Protein AF-A0A8C5NYU4-F1 (afdb_monomer_lite)

Secondary structure (DSSP, 8-state):
--------------------------SS----HHHHHHHHHHHHHHHHHHHT----S-HHHHHHHHHHHHHHHHHHHHHHHHHHHHHHHHHHHHHHHHHHHHHHHHHHHHHHHHHHHHHHHHHHHHHHHHHH---

Foldseek 3Di:
DDDDDDDDDDDDDPDDPPPPDPPDDDDDDPQDPVNVVVVVVVVVVVVCVVVVDDPPPDVVVNVCVVCVVVVVVVVVVVVVVVVVVVVVVVVVVVVVVVVVVVVVVVVVVVVVVVVVVVVVVVVVVVVVVVVPDDD

Structure (mmCIF, N/CA/C/O backbone):
data_AF-A0A8C5NYU4-F1
#
_entry.id   AF-A0A8C5NYU4-F1
#
loop_
_atom_site.group_PDB
_atom_site.id
_atom_site.type_symbol
_atom_site.label_atom_id
_atom_site.label_alt_id
_atom_site.label_comp_id
_atom_site.label_asym_id
_atom_site.label_entity_id
_atom_site.label_seq_id
_atom_site.pdbx_PDB_ins_code
_atom_site.Cartn_x
_atom_site.Cartn_y
_atom_site.Cartn_z
_atom_site.occupancy
_atom_site.B_iso_or_equiv
_atom_site.auth_seq_id
_atom_site.auth_comp_id
_atom_site.auth_asym_id
_atom_site.auth_atom_id
_atom_site.pdbx_PDB_model_num
ATOM 1 N N . MET A 1 1 ? -20.205 57.556 -33.666 1.00 36.75 1 MET A N 1
ATOM 2 C CA . MET A 1 1 ? -19.129 58.563 -33.813 1.00 36.75 1 MET A CA 1
ATOM 3 C C . MET A 1 1 ? -17.845 57.764 -33.979 1.00 36.75 1 MET A C 1
ATOM 5 O O . MET A 1 1 ? -17.567 56.994 -33.076 1.00 36.75 1 MET A O 1
ATOM 9 N N . ALA A 1 2 ? -17.226 57.606 -35.152 1.00 41.53 2 ALA A N 1
ATOM 10 C CA . ALA A 1 2 ? -16.770 58.556 -36.182 1.00 41.53 2 ALA A CA 1
ATOM 11 C C . ALA A 1 2 ? -15.579 59.432 -35.736 1.00 41.53 2 ALA A C 1
ATOM 13 O O . ALA A 1 2 ? -15.644 59.990 -34.645 1.00 41.53 2 ALA A O 1
ATOM 14 N N . ALA A 1 3 ? -14.605 59.556 -36.659 1.00 37.91 3 ALA A N 1
ATOM 15 C CA . ALA A 1 3 ? -13.257 60.171 -36.635 1.00 37.91 3 ALA A CA 1
ATOM 16 C C . ALA A 1 3 ? -12.141 59.199 -36.180 1.00 37.91 3 ALA A C 1
ATOM 18 O O . ALA A 1 3 ? -12.182 58.735 -35.048 1.00 37.91 3 ALA A O 1
ATOM 19 N N . ALA A 1 4 ? -11.219 58.679 -37.009 1.00 44.38 4 ALA A N 1
ATOM 20 C CA . ALA A 1 4 ? -10.437 59.188 -38.158 1.00 44.38 4 ALA A CA 1
ATOM 21 C C . ALA A 1 4 ? -9.364 60.234 -37.789 1.00 44.38 4 ALA A C 1
ATOM 23 O O . ALA A 1 4 ? -9.637 61.084 -36.954 1.00 44.38 4 ALA A O 1
ATOM 24 N N . GLU A 1 5 ? -8.219 60.139 -38.493 1.00 35.69 5 GLU A N 1
ATOM 25 C CA . GLU A 1 5 ? -6.959 60.935 -38.462 1.00 35.69 5 GLU A CA 1
ATOM 26 C C . GLU A 1 5 ? -5.843 60.295 -37.607 1.00 35.69 5 GLU A C 1
ATOM 28 O O . GLU A 1 5 ? -5.960 60.185 -36.393 1.00 35.69 5 GLU A O 1
ATOM 33 N N . SER A 1 6 ? -4.858 59.589 -38.183 1.00 45.66 6 SER A N 1
ATOM 34 C CA . SER A 1 6 ? -3.774 59.983 -39.117 1.00 45.66 6 SER A CA 1
ATOM 35 C C . SER A 1 6 ? -2.738 60.897 -38.459 1.00 45.66 6 SER A C 1
ATOM 37 O O . SER A 1 6 ? -3.053 62.040 -38.158 1.00 45.66 6 SER A O 1
ATOM 39 N N . ASP A 1 7 ? -1.523 60.382 -38.212 1.00 36.00 7 ASP A N 1
ATOM 40 C CA . ASP A 1 7 ? -0.303 60.879 -38.873 1.00 36.00 7 ASP A CA 1
ATOM 41 C C . ASP A 1 7 ? 1.012 60.292 -38.331 1.00 36.00 7 ASP A C 1
ATOM 43 O O . ASP A 1 7 ? 1.150 59.917 -37.168 1.00 36.00 7 ASP A O 1
ATOM 47 N N . SER A 1 8 ? 1.995 60.341 -39.236 1.00 37.59 8 SER A N 1
ATOM 48 C CA . SER A 1 8 ? 3.446 60.343 -39.034 1.00 37.59 8 SER A CA 1
ATOM 49 C C . SER A 1 8 ? 4.188 59.010 -39.142 1.00 37.59 8 SER A C 1
ATOM 51 O O . SER A 1 8 ? 4.575 58.366 -38.171 1.00 37.59 8 SER A O 1
ATOM 53 N N . GLU A 1 9 ? 4.476 58.683 -40.401 1.00 43.03 9 GLU A N 1
ATOM 54 C CA . GLU A 1 9 ? 5.799 58.307 -40.910 1.00 43.03 9 GLU A CA 1
ATOM 55 C C . GLU A 1 9 ? 6.966 58.512 -39.919 1.00 43.03 9 GLU A C 1
ATOM 57 O O . GLU A 1 9 ? 7.283 59.630 -39.510 1.00 43.03 9 GLU A O 1
ATOM 62 N N . ALA A 1 10 ? 7.648 57.416 -39.592 1.00 37.06 10 ALA A N 1
ATOM 63 C CA . ALA A 1 10 ? 9.019 57.416 -39.103 1.00 37.06 10 ALA A CA 1
ATOM 64 C C . ALA A 1 10 ? 9.714 56.173 -39.668 1.00 37.06 10 ALA A C 1
ATOM 66 O O . ALA A 1 10 ? 9.567 55.058 -39.169 1.00 37.06 10 ALA A O 1
ATOM 67 N N . ALA A 1 11 ? 10.440 56.380 -40.763 1.00 47.78 11 ALA A N 1
ATOM 68 C CA . ALA A 1 11 ? 11.392 55.424 -41.292 1.00 47.78 11 ALA A CA 1
ATOM 69 C C . ALA A 1 11 ? 12.436 55.085 -40.214 1.00 47.78 11 ALA A C 1
ATOM 71 O O . ALA A 1 11 ? 13.173 55.959 -39.760 1.00 47.78 11 ALA A O 1
ATOM 72 N N . ALA A 1 12 ? 12.521 53.815 -39.825 1.00 41.19 12 ALA A N 1
ATOM 73 C CA . ALA A 1 12 ? 13.632 53.288 -39.047 1.00 41.19 12 ALA A CA 1
ATOM 74 C C . ALA A 1 12 ? 13.894 51.845 -39.489 1.00 41.19 12 ALA A C 1
ATOM 76 O O . ALA A 1 12 ? 13.006 51.000 -39.472 1.00 41.19 12 ALA A O 1
ATOM 77 N N . ALA A 1 13 ? 15.118 51.638 -39.964 1.00 45.25 13 ALA A N 1
ATOM 78 C CA . ALA A 1 13 ? 15.648 50.450 -40.610 1.00 45.25 13 ALA A CA 1
ATOM 79 C C . ALA A 1 13 ? 15.211 49.111 -39.984 1.00 45.25 13 ALA A C 1
ATOM 81 O O . ALA A 1 13 ? 15.365 48.895 -38.784 1.00 45.25 13 ALA A O 1
ATOM 82 N N . GLU A 1 14 ? 14.775 48.177 -40.837 1.00 38.16 14 GLU A N 1
ATOM 83 C CA . GLU A 1 14 ? 14.806 46.743 -40.542 1.00 38.16 14 GLU A CA 1
ATOM 84 C C . GLU A 1 14 ? 16.261 46.315 -40.293 1.00 38.16 14 GLU A C 1
ATOM 86 O O . GLU A 1 14 ? 17.007 45.990 -41.216 1.00 38.16 14 GLU A O 1
ATOM 91 N N . THR A 1 15 ? 16.684 46.286 -39.033 1.00 42.19 15 THR A N 1
ATOM 92 C CA . THR A 1 15 ? 17.820 45.469 -38.614 1.00 42.19 15 THR A CA 1
ATOM 93 C C . THR A 1 15 ? 17.282 44.145 -38.091 1.00 42.19 15 THR A C 1
ATOM 95 O O . THR A 1 15 ? 16.843 44.002 -36.952 1.00 42.19 15 THR A O 1
ATOM 98 N N . ARG A 1 16 ? 17.299 43.155 -38.987 1.00 37.12 16 ARG A N 1
ATOM 99 C CA . ARG A 1 16 ? 17.231 41.721 -38.691 1.00 37.12 16 ARG A CA 1
ATOM 100 C C . ARG A 1 16 ? 18.098 41.428 -37.454 1.00 37.12 16 ARG A C 1
ATOM 102 O O . ARG A 1 16 ? 19.306 41.650 -37.538 1.00 37.12 16 ARG A O 1
ATOM 109 N N . PRO A 1 17 ? 17.550 40.941 -36.325 1.00 42.31 17 PRO A N 1
ATOM 110 C CA . PRO A 1 17 ? 18.390 40.478 -35.238 1.00 42.31 17 PRO A CA 1
ATOM 111 C C . PRO A 1 17 ? 19.000 39.160 -35.707 1.00 42.31 17 PRO A C 1
ATOM 113 O O . PRO A 1 17 ? 18.368 38.105 -35.655 1.00 42.31 17 PRO A O 1
ATOM 116 N N . GLU A 1 18 ? 20.212 39.235 -36.255 1.00 38.00 18 GLU A N 1
ATOM 117 C CA . GLU A 1 18 ? 21.078 38.073 -36.335 1.00 38.00 18 GLU A CA 1
ATOM 118 C C . GLU A 1 18 ? 21.192 37.523 -34.917 1.00 38.00 18 GLU A C 1
ATOM 120 O O . GLU A 1 18 ? 21.708 38.168 -34.004 1.00 38.00 18 GLU A O 1
ATOM 125 N N . SER A 1 19 ? 20.606 36.346 -34.721 1.00 36.28 19 SER A N 1
ATOM 126 C CA . SER A 1 19 ? 20.790 35.533 -33.537 1.00 36.28 19 SER A CA 1
ATOM 127 C C . SER A 1 19 ? 22.272 35.187 -33.459 1.00 36.28 19 SER A C 1
ATOM 129 O O . SER A 1 19 ? 22.724 34.212 -34.060 1.00 36.28 19 SER A O 1
ATOM 131 N N . SER A 1 20 ? 23.028 36.036 -32.772 1.00 41.53 20 SER A N 1
ATOM 132 C CA . SER A 1 20 ? 24.405 35.762 -32.403 1.00 41.53 20 SER A CA 1
ATOM 133 C C . SER A 1 20 ? 24.378 34.579 -31.443 1.00 41.53 20 SER A C 1
ATOM 135 O O . SER A 1 20 ? 23.947 34.685 -30.292 1.00 41.53 20 SER A O 1
ATOM 137 N N . PHE A 1 21 ? 24.725 33.408 -31.971 1.00 41.22 21 PHE A N 1
ATOM 138 C CA . PHE A 1 21 ? 25.003 32.233 -31.164 1.00 41.22 21 PHE A CA 1
ATOM 139 C C . PHE A 1 21 ? 26.260 32.537 -30.343 1.00 41.22 21 PHE A C 1
ATOM 141 O O . PHE A 1 21 ? 27.218 33.062 -30.909 1.00 41.22 21 PHE A O 1
ATOM 148 N N . PRO A 1 22 ? 26.277 32.248 -29.030 1.00 42.28 22 PRO A N 1
ATOM 149 C CA . PRO A 1 22 ? 27.440 32.538 -28.213 1.00 42.28 22 PRO A CA 1
ATOM 150 C C . PRO A 1 22 ? 28.612 31.706 -28.730 1.00 42.28 22 PRO A C 1
ATOM 152 O O . PRO A 1 22 ? 28.586 30.474 -28.701 1.00 42.28 22 PRO A O 1
ATOM 155 N N . GLU A 1 23 ? 29.615 32.410 -29.238 1.00 39.34 23 GLU A N 1
ATOM 156 C CA . GLU A 1 23 ? 30.891 31.878 -29.684 1.00 39.34 23 GLU A CA 1
ATOM 157 C C . GLU A 1 23 ? 31.632 31.365 -28.445 1.00 39.34 23 GLU A C 1
ATOM 159 O O . GLU A 1 23 ? 32.258 32.105 -27.690 1.00 39.34 23 GLU A O 1
ATOM 164 N N . GLY A 1 24 ? 31.428 30.081 -28.156 1.00 43.12 24 GLY A N 1
ATOM 165 C CA . GLY A 1 24 ? 32.151 29.366 -27.120 1.00 43.12 24 GLY A CA 1
ATOM 166 C C . GLY A 1 24 ? 33.522 28.974 -27.648 1.00 43.12 24 GLY A C 1
ATOM 167 O O . GLY A 1 24 ? 33.650 27.958 -28.328 1.00 43.12 24 GLY A O 1
ATOM 168 N N . GLU A 1 25 ? 34.545 29.760 -27.322 1.00 46.94 25 GLU A N 1
ATOM 169 C CA . GLU A 1 25 ? 35.936 29.329 -27.447 1.00 46.94 25 GLU A CA 1
ATOM 170 C C . GLU A 1 25 ? 36.197 28.131 -26.518 1.00 46.94 25 GLU A C 1
ATOM 172 O O . GLU A 1 25 ? 36.128 28.223 -25.291 1.00 46.94 25 GLU A O 1
ATOM 177 N N . ALA A 1 26 ? 36.524 26.996 -27.131 1.00 46.25 26 ALA A N 1
ATOM 178 C CA . ALA A 1 26 ? 37.126 25.820 -26.516 1.00 46.25 26 ALA A CA 1
ATOM 179 C C . ALA A 1 26 ? 38.343 25.416 -27.382 1.00 46.25 26 ALA A C 1
ATOM 181 O O . ALA A 1 26 ? 38.386 25.763 -28.565 1.00 46.25 26 ALA A O 1
ATOM 182 N N . PRO A 1 27 ? 39.370 24.760 -26.808 1.00 43.28 27 PRO A N 1
ATOM 183 C CA . PRO A 1 27 ? 40.733 24.768 -27.333 1.00 43.28 27 PRO A CA 1
ATOM 184 C C . PRO A 1 27 ? 40.825 24.188 -28.747 1.00 43.28 27 PRO A C 1
ATOM 186 O O . PRO A 1 27 ? 40.242 23.151 -29.048 1.00 43.28 27 PRO A O 1
ATOM 189 N N . GLY A 1 28 ? 41.595 24.891 -29.581 1.00 53.59 28 GLY A N 1
ATOM 190 C CA . GLY A 1 28 ? 41.867 24.646 -30.994 1.00 53.59 28 GLY A CA 1
ATOM 191 C C . GLY A 1 28 ? 41.700 23.211 -31.481 1.00 53.59 28 GLY A C 1
ATOM 192 O O . GLY A 1 28 ? 42.587 22.377 -31.339 1.00 53.59 28 GLY A O 1
ATOM 193 N N . THR A 1 29 ? 40.599 22.966 -32.177 1.00 57.19 29 THR A N 1
ATOM 194 C CA . THR A 1 29 ? 40.564 22.044 -33.309 1.00 57.19 29 THR A CA 1
ATOM 195 C C . THR A 1 29 ? 39.504 22.579 -34.261 1.00 57.19 29 THR A C 1
ATOM 197 O O . THR A 1 29 ? 38.312 22.333 -34.096 1.00 57.19 29 THR A O 1
ATOM 200 N N . THR A 1 30 ? 39.933 23.352 -35.258 1.00 64.94 30 THR A N 1
ATOM 201 C CA . THR A 1 30 ? 39.128 23.683 -36.439 1.00 64.94 30 THR A CA 1
ATOM 202 C C . THR A 1 30 ? 38.957 22.411 -37.271 1.00 64.94 30 THR A C 1
ATOM 204 O O . THR A 1 30 ? 39.521 22.298 -38.355 1.00 64.94 30 THR A O 1
ATOM 207 N N . MET A 1 31 ? 38.268 21.406 -36.726 1.00 69.31 31 MET A N 1
ATOM 208 C CA . MET A 1 31 ? 37.991 20.168 -37.444 1.00 69.31 31 MET A CA 1
ATOM 209 C C . MET A 1 31 ? 37.084 20.527 -38.611 1.00 69.31 31 MET A C 1
ATOM 211 O O . MET A 1 31 ? 35.992 21.076 -38.436 1.00 69.31 31 MET A O 1
ATOM 215 N N . SER A 1 32 ? 37.556 20.249 -39.817 1.00 87.31 32 SER A N 1
ATOM 216 C CA . SER A 1 32 ? 36.732 20.355 -41.007 1.00 87.31 32 SER A CA 1
ATOM 217 C C . SER A 1 32 ? 35.498 19.459 -40.852 1.00 87.31 32 SER A C 1
ATOM 219 O O . SER A 1 32 ? 35.508 18.447 -40.149 1.00 87.31 32 SER A O 1
ATOM 221 N N . ARG A 1 33 ? 34.404 19.801 -41.542 1.00 90.25 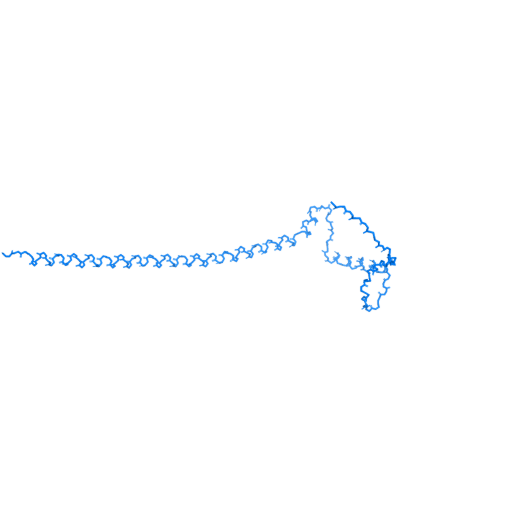33 ARG A N 1
ATOM 222 C CA . ARG A 1 33 ? 33.166 19.000 -41.501 1.00 90.25 33 ARG A CA 1
ATOM 223 C C . ARG A 1 33 ? 33.402 17.527 -41.868 1.00 90.25 33 ARG A C 1
ATOM 225 O O . ARG A 1 33 ? 32.658 16.666 -41.411 1.00 90.25 33 ARG A O 1
ATOM 232 N N . VAL A 1 34 ? 34.405 17.263 -42.705 1.00 92.06 34 VAL A N 1
ATOM 233 C CA . VAL A 1 34 ? 34.805 15.914 -43.123 1.00 92.06 34 VAL A CA 1
ATOM 234 C C . VAL A 1 34 ? 35.509 15.184 -41.981 1.00 92.06 34 VAL A C 1
ATOM 236 O O . VAL A 1 34 ? 35.076 14.099 -41.623 1.00 92.06 34 VAL A O 1
ATOM 239 N N . GLU A 1 35 ? 36.490 15.806 -41.324 1.00 92.56 35 GLU A N 1
ATOM 240 C CA . GLU A 1 35 ? 37.182 15.203 -40.170 1.00 92.56 35 GLU A CA 1
ATOM 241 C C . GLU A 1 35 ? 36.233 14.954 -38.985 1.00 92.56 35 GLU A C 1
ATOM 243 O O . GLU A 1 35 ? 36.360 13.955 -38.273 1.00 92.56 35 GLU A O 1
ATOM 248 N N . LEU A 1 36 ? 35.235 15.824 -38.793 1.00 94.69 36 LEU A N 1
ATOM 249 C CA . LEU A 1 36 ? 34.175 15.603 -37.808 1.00 94.69 36 LEU A CA 1
ATOM 250 C C . LEU A 1 36 ? 33.318 14.381 -38.165 1.00 94.69 36 LEU A C 1
ATOM 252 O O . LEU A 1 36 ? 32.956 13.604 -37.282 1.00 94.69 36 LEU A O 1
ATOM 256 N N . LEU A 1 37 ? 32.979 14.212 -39.447 1.00 94.62 37 LEU A N 1
ATOM 257 C CA . LEU A 1 37 ? 32.213 13.058 -39.907 1.00 94.62 37 LEU A CA 1
ATOM 258 C C . LEU A 1 37 ? 33.002 11.762 -39.712 1.00 94.62 37 LEU A C 1
ATOM 260 O O . LEU A 1 37 ? 32.441 10.818 -39.163 1.00 94.62 37 LEU A O 1
ATOM 264 N N . ASP A 1 38 ? 34.282 11.743 -40.081 1.00 95.50 38 ASP A N 1
ATOM 265 C CA . ASP A 1 38 ? 35.158 10.581 -39.891 1.00 95.50 38 ASP A CA 1
ATOM 266 C C . ASP A 1 38 ? 35.260 10.214 -38.405 1.00 95.50 38 ASP A C 1
ATOM 268 O O . ASP A 1 38 ? 35.011 9.072 -38.028 1.00 95.50 38 ASP A O 1
ATOM 272 N N . THR A 1 39 ? 35.456 11.204 -37.529 1.00 95.25 39 THR A N 1
ATOM 273 C CA . THR A 1 39 ? 35.494 10.983 -36.074 1.00 95.25 39 THR A CA 1
ATOM 274 C C . THR A 1 39 ? 34.157 10.448 -35.533 1.00 95.25 39 THR A C 1
ATOM 276 O O . THR A 1 39 ? 34.127 9.566 -34.669 1.00 95.25 39 THR A O 1
ATOM 279 N N . MET A 1 40 ? 33.016 10.946 -36.025 1.00 94.50 40 MET A N 1
ATOM 280 C CA . MET A 1 40 ? 31.699 10.418 -35.642 1.00 94.50 40 MET A CA 1
ATOM 281 C C . MET A 1 40 ? 31.496 8.980 -36.125 1.00 94.50 40 MET A C 1
ATOM 283 O O . MET A 1 40 ? 30.936 8.171 -35.387 1.00 94.50 40 MET A O 1
ATOM 287 N N . VAL A 1 41 ? 31.945 8.653 -37.338 1.00 94.38 41 VAL A N 1
ATOM 288 C CA . VAL A 1 41 ? 31.862 7.297 -37.889 1.00 94.38 41 VAL A CA 1
ATOM 289 C C . VAL A 1 41 ? 32.754 6.346 -37.097 1.00 94.38 41 VAL A C 1
ATOM 291 O O . VAL A 1 41 ? 32.268 5.298 -36.678 1.00 94.38 41 VAL A O 1
ATOM 294 N N . ASP A 1 42 ? 33.997 6.723 -36.806 1.00 94.50 42 ASP A N 1
ATOM 295 C CA . ASP A 1 42 ? 34.935 5.906 -36.031 1.00 94.50 42 ASP A CA 1
ATOM 296 C C . ASP A 1 42 ? 34.412 5.641 -34.617 1.00 94.50 42 ASP A C 1
ATOM 298 O O . ASP A 1 42 ? 34.303 4.488 -34.192 1.00 94.50 42 ASP A O 1
ATOM 302 N N . THR A 1 43 ? 33.977 6.689 -33.909 1.00 91.88 43 THR A N 1
ATOM 303 C CA . THR A 1 43 ? 33.409 6.546 -32.557 1.00 91.88 43 THR A CA 1
ATOM 304 C C . THR A 1 43 ? 32.089 5.773 -32.550 1.00 91.88 43 THR A C 1
ATOM 306 O O . THR A 1 43 ? 31.779 5.073 -31.581 1.00 91.88 43 THR A O 1
ATOM 309 N N . PHE A 1 44 ? 31.290 5.871 -33.615 1.00 88.25 44 PHE A N 1
ATOM 310 C CA . PHE A 1 44 ? 30.081 5.072 -33.781 1.00 88.25 44 PHE A CA 1
ATOM 311 C C . PHE A 1 44 ? 30.413 3.598 -34.018 1.00 88.25 44 PHE A C 1
ATOM 313 O O . PHE A 1 44 ? 29.830 2.741 -33.355 1.00 88.25 44 PHE A O 1
ATOM 320 N N . LEU A 1 45 ? 31.353 3.294 -34.916 1.00 87.88 45 LEU A N 1
ATOM 321 C CA . LEU A 1 45 ? 31.783 1.929 -35.214 1.00 87.88 45 LEU A CA 1
ATOM 322 C C . LEU A 1 45 ? 32.421 1.270 -33.990 1.00 87.88 45 LEU A C 1
ATOM 324 O O . LEU A 1 45 ? 32.081 0.130 -33.683 1.00 87.88 45 LEU A O 1
ATOM 328 N N . GLU A 1 46 ? 33.255 1.990 -33.241 1.00 90.12 46 GLU A N 1
ATOM 329 C CA . GLU A 1 46 ? 33.845 1.510 -31.989 1.00 90.12 46 GLU A CA 1
ATOM 330 C C . GLU A 1 46 ? 32.758 1.129 -30.970 1.00 90.12 46 GLU A C 1
ATOM 332 O O . GLU A 1 46 ? 32.737 0.007 -30.453 1.00 90.12 46 GLU A O 1
ATOM 337 N N . LYS A 1 47 ? 31.782 2.019 -30.741 1.00 87.19 47 LYS A N 1
ATOM 338 C CA . LYS A 1 47 ? 30.647 1.756 -29.840 1.00 87.19 47 LYS A CA 1
ATOM 339 C C . LYS A 1 47 ? 29.751 0.624 -30.339 1.00 87.19 47 LYS A C 1
ATOM 341 O O . LYS A 1 47 ? 29.235 -0.147 -29.530 1.00 87.19 47 LYS A O 1
ATOM 346 N N . LEU A 1 48 ? 29.551 0.514 -31.649 1.00 82.00 48 LEU A N 1
ATOM 347 C CA . LEU A 1 48 ? 28.705 -0.511 -32.257 1.00 82.00 48 LEU A CA 1
ATOM 348 C C . LEU A 1 48 ? 29.349 -1.897 -32.164 1.00 82.00 48 LEU A C 1
ATOM 350 O O . LEU A 1 48 ? 28.667 -2.861 -31.812 1.00 82.00 48 LEU A O 1
ATOM 354 N N . VAL A 1 49 ? 30.659 -1.989 -32.411 1.00 82.38 49 VAL A N 1
ATOM 355 C CA . VAL A 1 49 ? 31.449 -3.214 -32.232 1.00 82.38 49 VAL A CA 1
ATOM 356 C C . VAL A 1 49 ? 31.455 -3.626 -30.762 1.00 82.38 49 VAL A C 1
ATOM 358 O O . VAL A 1 49 ? 31.163 -4.783 -30.463 1.00 82.38 49 VAL A O 1
ATOM 361 N N . ALA A 1 50 ? 31.683 -2.686 -29.839 1.00 82.94 50 ALA A N 1
ATOM 362 C CA . ALA A 1 50 ? 31.647 -2.955 -28.401 1.00 82.94 50 ALA A CA 1
ATOM 363 C C . ALA A 1 50 ? 30.264 -3.429 -27.917 1.00 82.94 50 ALA A C 1
ATOM 365 O O . ALA A 1 50 ? 30.167 -4.291 -27.045 1.00 82.94 50 ALA A O 1
ATOM 366 N N . ALA A 1 51 ? 29.183 -2.896 -28.493 1.00 80.06 51 ALA A N 1
ATOM 367 C CA . ALA A 1 51 ? 27.822 -3.298 -28.155 1.00 80.06 51 ALA A CA 1
ATOM 368 C C . ALA A 1 51 ? 27.398 -4.632 -28.797 1.00 80.06 51 ALA A C 1
ATOM 370 O O . ALA A 1 51 ? 26.394 -5.207 -28.373 1.00 80.06 51 ALA A O 1
ATOM 371 N N . GLY A 1 52 ? 28.089 -5.097 -29.847 1.00 78.38 52 GLY A N 1
ATOM 372 C CA . GLY A 1 52 ? 27.701 -6.279 -30.627 1.00 78.38 52 GLY A CA 1
ATOM 373 C C . GLY A 1 52 ? 26.290 -6.191 -31.230 1.00 78.38 52 GLY A C 1
ATOM 374 O O . GLY A 1 52 ? 25.704 -7.211 -31.595 1.00 78.38 52 GLY A O 1
ATOM 375 N N . ARG A 1 53 ? 25.701 -4.987 -31.297 1.00 71.06 53 ARG A N 1
ATOM 376 C CA . ARG A 1 53 ? 24.313 -4.774 -31.724 1.00 71.06 53 ARG A CA 1
ATOM 377 C C . ARG A 1 53 ? 24.269 -4.365 -33.185 1.00 71.06 53 ARG A C 1
ATOM 379 O O . ARG A 1 53 ? 24.608 -3.242 -33.542 1.00 71.06 53 ARG A O 1
ATOM 386 N N . ARG A 1 54 ? 23.757 -5.266 -34.014 1.00 77.81 54 ARG A N 1
ATOM 387 C CA . ARG A 1 54 ? 23.275 -4.958 -35.360 1.00 77.81 54 ARG A CA 1
ATOM 388 C C . ARG A 1 54 ? 21.742 -4.954 -35.330 1.00 77.81 54 ARG A C 1
ATOM 390 O O . ARG A 1 54 ? 21.185 -5.821 -34.650 1.00 77.81 54 ARG A O 1
ATOM 397 N N . PRO A 1 55 ? 21.058 -4.026 -36.026 1.00 77.94 55 PRO A N 1
ATOM 398 C CA . PRO A 1 55 ? 19.614 -4.118 -36.213 1.00 77.94 55 PRO A CA 1
ATOM 399 C C . PRO A 1 55 ? 19.275 -5.502 -36.759 1.00 77.94 55 PRO A C 1
ATOM 401 O O . PRO A 1 55 ? 19.946 -5.992 -37.672 1.00 77.94 55 PRO A O 1
ATOM 404 N N . SER A 1 56 ? 18.284 -6.158 -36.166 1.00 86.00 56 SER A N 1
ATOM 405 C CA . SER A 1 56 ? 17.923 -7.523 -36.548 1.00 86.00 56 SER A CA 1
ATOM 406 C C . SER A 1 56 ? 17.231 -7.588 -37.910 1.00 86.00 56 SER A C 1
ATOM 408 O O . SER A 1 56 ? 17.121 -8.671 -38.480 1.00 86.00 56 SER A O 1
ATOM 410 N N . GLY A 1 57 ? 16.766 -6.442 -38.422 1.00 87.50 57 GLY A N 1
ATOM 411 C CA . GLY A 1 57 ? 15.950 -6.352 -39.634 1.00 87.50 57 GLY A CA 1
ATOM 412 C C . GLY A 1 57 ? 14.468 -6.637 -39.379 1.00 87.50 57 GLY A C 1
ATOM 413 O O . GLY A 1 57 ? 13.673 -6.584 -40.311 1.00 87.50 57 GLY A O 1
ATOM 414 N N . ILE A 1 58 ? 14.096 -6.912 -38.124 1.00 92.25 58 ILE A N 1
ATOM 415 C CA . ILE A 1 58 ? 12.716 -7.106 -37.680 1.00 92.25 58 ILE A CA 1
ATOM 416 C C . ILE A 1 58 ? 12.326 -5.866 -36.864 1.00 92.25 58 ILE A C 1
ATOM 418 O O . ILE A 1 58 ? 12.839 -5.690 -35.750 1.00 92.25 58 ILE A O 1
ATOM 422 N N . PRO A 1 59 ? 11.445 -4.997 -37.389 1.00 91.19 59 PRO A N 1
ATOM 423 C CA . PRO A 1 59 ? 11.183 -3.692 -36.791 1.00 91.19 59 PRO A CA 1
ATOM 424 C C . PRO A 1 59 ? 10.623 -3.798 -35.369 1.00 91.19 59 PRO A C 1
ATOM 426 O O . PRO A 1 59 ? 10.997 -3.009 -34.507 1.00 91.19 59 PRO A O 1
ATOM 429 N N . GLU A 1 60 ? 9.800 -4.806 -35.077 1.00 93.19 60 GLU A N 1
ATOM 430 C CA . GLU A 1 60 ? 9.231 -5.030 -33.746 1.00 93.19 60 GLU A CA 1
ATOM 431 C C . GLU A 1 60 ? 10.319 -5.332 -32.713 1.00 93.19 60 GLU A C 1
ATOM 433 O O . GLU A 1 60 ? 10.285 -4.824 -31.594 1.00 93.19 60 GLU A O 1
ATOM 438 N N . LYS A 1 61 ? 11.314 -6.145 -33.082 1.00 90.38 61 LYS A N 1
ATOM 439 C CA . LYS A 1 61 ? 12.404 -6.530 -32.180 1.00 90.38 61 LYS A CA 1
ATOM 440 C C . LYS A 1 61 ? 13.339 -5.358 -31.911 1.00 90.38 61 LYS A C 1
ATOM 442 O O . LYS A 1 61 ? 13.745 -5.144 -30.765 1.00 90.38 61 LYS A O 1
ATOM 447 N N . ASP A 1 62 ? 13.656 -4.603 -32.954 1.00 90.56 62 ASP A N 1
ATOM 448 C CA . ASP A 1 62 ? 14.538 -3.448 -32.851 1.00 90.56 62 ASP A CA 1
ATOM 449 C C . ASP A 1 62 ? 13.857 -2.330 -32.039 1.00 90.56 62 ASP A C 1
ATOM 451 O O . ASP A 1 62 ? 14.482 -1.765 -31.142 1.00 90.56 62 ASP A O 1
ATOM 455 N N . LEU A 1 63 ? 12.549 -2.108 -32.232 1.00 91.81 63 LEU A N 1
ATOM 456 C CA . LEU A 1 63 ? 11.751 -1.186 -31.418 1.00 91.81 63 LEU A CA 1
ATOM 457 C C . LEU A 1 63 ? 11.646 -1.644 -29.959 1.00 91.81 63 LEU A C 1
ATOM 459 O O . LEU A 1 63 ? 11.900 -0.861 -29.049 1.00 91.81 63 LEU A O 1
ATOM 463 N N . CYS A 1 64 ? 11.316 -2.912 -29.703 1.00 88.56 64 CYS A N 1
ATOM 464 C CA . CYS A 1 64 ? 11.253 -3.444 -28.340 1.00 88.56 64 CYS A CA 1
ATOM 465 C C . CYS A 1 64 ? 12.577 -3.240 -27.595 1.00 88.56 64 CYS A C 1
ATOM 467 O O . CYS A 1 64 ? 12.571 -2.888 -26.418 1.00 88.56 64 CYS A O 1
ATOM 469 N N . SER A 1 65 ? 13.716 -3.403 -28.273 1.00 88.81 65 SER A N 1
ATOM 470 C CA . SER A 1 65 ? 15.024 -3.162 -27.666 1.00 88.81 65 SER A CA 1
ATOM 471 C C . SER A 1 65 ? 15.274 -1.692 -27.318 1.00 88.81 65 SER A C 1
ATOM 473 O O . SER A 1 65 ? 15.985 -1.438 -26.345 1.00 88.81 65 SER A O 1
ATOM 475 N N . THR A 1 66 ? 14.757 -0.736 -28.095 1.00 90.62 66 THR A N 1
ATOM 476 C CA . THR A 1 66 ? 14.934 0.697 -27.807 1.00 90.62 66 THR A CA 1
ATOM 477 C C . THR A 1 66 ? 14.007 1.164 -26.690 1.00 90.62 66 THR A C 1
ATOM 479 O O . THR A 1 66 ? 14.427 1.949 -25.842 1.00 90.62 66 THR A O 1
ATOM 482 N N . VAL A 1 67 ? 12.774 0.648 -26.630 1.00 94.31 67 VAL A N 1
ATOM 483 C CA . VAL A 1 67 ? 11.779 1.069 -25.626 1.00 94.31 67 VAL A CA 1
ATOM 484 C C . VAL A 1 67 ? 11.875 0.309 -24.300 1.00 94.31 67 VAL A C 1
ATOM 486 O O . VAL A 1 67 ? 11.458 0.833 -23.266 1.00 94.31 67 VAL A O 1
ATOM 489 N N . ALA A 1 68 ? 12.452 -0.898 -24.295 1.00 95.38 68 ALA A N 1
ATOM 490 C CA . ALA A 1 68 ? 12.612 -1.736 -23.104 1.00 95.38 68 ALA A CA 1
ATOM 491 C C . ALA A 1 68 ? 13.139 -1.000 -21.855 1.00 95.38 68 ALA A C 1
ATOM 493 O O . ALA A 1 68 ? 12.506 -1.147 -20.806 1.00 95.38 68 ALA A O 1
ATOM 494 N N . PRO A 1 69 ? 14.234 -0.210 -21.899 1.00 96.00 69 PRO A N 1
ATOM 495 C CA . PRO A 1 69 ? 14.733 0.465 -20.698 1.00 96.00 69 PRO A CA 1
ATOM 496 C C . PRO A 1 69 ? 13.696 1.407 -20.070 1.00 96.00 69 PRO A C 1
ATOM 498 O O . PRO A 1 69 ? 13.541 1.416 -18.849 1.00 96.00 69 PRO A O 1
ATOM 501 N N . TYR A 1 70 ? 12.924 2.132 -20.882 1.00 97.06 70 TYR A N 1
ATOM 502 C CA . TYR A 1 70 ? 11.897 3.055 -20.395 1.00 97.06 70 TYR A CA 1
ATOM 503 C C . TYR A 1 70 ? 10.716 2.318 -19.756 1.00 97.06 70 TYR A C 1
ATOM 505 O O . TYR A 1 70 ? 10.256 2.696 -18.679 1.00 97.06 70 TYR A O 1
ATOM 513 N N . LEU A 1 71 ? 10.255 1.228 -20.377 1.00 97.31 71 LEU A N 1
ATOM 514 C CA . LEU A 1 71 ? 9.160 0.416 -19.837 1.00 97.31 71 LEU A CA 1
ATOM 515 C C . LEU A 1 71 ? 9.556 -0.278 -18.529 1.00 97.31 71 LEU A C 1
ATOM 517 O O . LEU A 1 71 ? 8.756 -0.352 -17.594 1.00 97.31 71 LEU A O 1
ATOM 521 N N . LEU A 1 72 ? 10.801 -0.750 -18.433 1.00 98.19 72 LEU A N 1
ATOM 522 C CA . LEU A 1 72 ? 11.338 -1.320 -17.197 1.00 98.19 72 LEU A CA 1
ATOM 523 C C . LEU A 1 72 ? 11.419 -0.262 -16.093 1.00 98.19 72 LEU A C 1
ATOM 525 O O . LEU A 1 72 ? 10.947 -0.507 -14.983 1.00 98.19 72 LEU A O 1
ATOM 529 N N . GLN A 1 73 ? 11.915 0.936 -16.408 1.00 98.25 73 GLN A N 1
ATOM 530 C CA . GLN A 1 73 ? 11.946 2.052 -15.464 1.00 98.25 73 GLN A CA 1
ATOM 531 C C . GLN A 1 73 ? 10.538 2.433 -14.979 1.00 98.25 73 GLN A C 1
ATOM 533 O O . GLN A 1 73 ? 10.332 2.641 -13.779 1.00 98.25 73 GLN A O 1
ATOM 538 N N . GLN A 1 74 ? 9.556 2.484 -15.884 1.00 98.31 74 GLN A N 1
ATOM 539 C CA . GLN A 1 74 ? 8.161 2.760 -15.543 1.00 98.31 74 GLN A CA 1
ATOM 540 C C . GLN A 1 74 ? 7.585 1.682 -14.618 1.00 98.31 74 GLN A C 1
ATOM 542 O O . GLN A 1 74 ? 6.999 2.004 -13.581 1.00 98.31 74 GLN A O 1
ATOM 547 N N . ARG A 1 75 ? 7.788 0.401 -14.949 1.00 98.44 75 ARG A N 1
ATOM 548 C CA . ARG A 1 75 ? 7.364 -0.729 -14.112 1.00 98.44 75 ARG A CA 1
ATOM 549 C C . ARG A 1 75 ? 7.961 -0.631 -12.711 1.00 98.44 75 ARG A C 1
ATOM 551 O O . ARG A 1 75 ? 7.245 -0.802 -11.727 1.00 98.44 75 ARG A O 1
ATOM 558 N N . ASP A 1 76 ? 9.253 -0.342 -12.605 1.00 98.62 76 ASP A N 1
ATOM 559 C CA . ASP A 1 76 ? 9.949 -0.300 -11.319 1.00 98.62 76 ASP A CA 1
ATOM 560 C C . ASP A 1 76 ? 9.522 0.905 -10.470 1.00 98.62 76 ASP A C 1
ATOM 562 O O . ASP A 1 76 ? 9.455 0.811 -9.243 1.00 98.62 76 ASP A O 1
ATOM 566 N N . ALA A 1 77 ? 9.179 2.034 -11.095 1.00 98.44 77 ALA A N 1
ATOM 567 C CA . ALA A 1 77 ? 8.556 3.160 -10.405 1.00 98.44 77 ALA A CA 1
ATOM 568 C C . ALA A 1 77 ? 7.181 2.783 -9.838 1.00 98.44 77 ALA A C 1
ATOM 570 O O . ALA A 1 77 ? 6.942 2.955 -8.642 1.00 98.44 77 ALA A O 1
ATOM 571 N N . LEU A 1 78 ? 6.306 2.201 -10.663 1.00 98.75 78 LEU A N 1
ATOM 572 C CA . LEU A 1 78 ? 4.981 1.754 -10.228 1.00 98.75 78 LEU A CA 1
ATOM 573 C C . LEU A 1 78 ? 5.076 0.722 -9.103 1.00 98.75 78 LEU A C 1
ATOM 575 O O . LEU A 1 78 ? 4.372 0.834 -8.102 1.00 98.75 78 LEU A O 1
ATOM 579 N N . ARG A 1 79 ? 6.002 -0.233 -9.215 1.00 98.75 79 ARG A N 1
ATOM 580 C CA . ARG A 1 79 ? 6.232 -1.246 -8.183 1.00 98.75 79 ARG A CA 1
ATOM 581 C C . ARG A 1 79 ? 6.612 -0.623 -6.843 1.00 98.75 79 ARG A C 1
ATOM 583 O O . ARG A 1 79 ? 6.057 -1.011 -5.821 1.00 98.75 79 ARG A O 1
ATOM 590 N N . ARG A 1 80 ? 7.503 0.374 -6.843 1.00 98.69 80 ARG A N 1
ATOM 591 C CA . ARG A 1 80 ? 7.869 1.116 -5.625 1.00 98.69 80 ARG A CA 1
ATOM 592 C C . ARG A 1 80 ? 6.677 1.861 -5.028 1.00 98.69 80 ARG A C 1
ATOM 594 O O . ARG A 1 80 ? 6.526 1.877 -3.809 1.00 98.69 80 ARG A O 1
ATOM 601 N N . HIS A 1 81 ? 5.822 2.461 -5.857 1.00 98.50 81 HIS A N 1
ATOM 602 C CA . HIS A 1 81 ? 4.610 3.129 -5.377 1.00 98.50 81 HIS A CA 1
ATOM 603 C C . HIS A 1 81 ? 3.625 2.152 -4.732 1.00 98.50 81 HIS A C 1
ATOM 605 O O . HIS A 1 81 ? 3.131 2.435 -3.641 1.00 98.50 81 HIS A O 1
ATOM 611 N N . VAL A 1 82 ? 3.395 0.996 -5.360 1.00 98.81 82 VAL A N 1
ATOM 612 C CA . VAL A 1 82 ? 2.534 -0.064 -4.816 1.00 98.81 82 VAL A CA 1
ATOM 613 C C . VAL A 1 82 ? 3.086 -0.571 -3.487 1.00 98.81 82 VAL A C 1
ATOM 615 O O . VAL A 1 82 ? 2.379 -0.517 -2.488 1.00 98.81 82 VAL A O 1
ATOM 618 N N . GLN A 1 83 ? 4.369 -0.935 -3.428 1.00 98.62 83 GLN A N 1
ATOM 619 C CA . GLN A 1 83 ? 5.012 -1.408 -2.195 1.00 98.62 83 GLN A CA 1
ATOM 620 C C . GLN A 1 83 ? 4.938 -0.378 -1.064 1.00 98.62 83 GLN A C 1
ATOM 622 O O . GLN A 1 83 ? 4.649 -0.716 0.082 1.00 98.62 83 GLN A O 1
ATOM 627 N N . LYS A 1 84 ? 5.155 0.905 -1.380 1.00 98.56 84 LYS A N 1
ATOM 628 C CA . LYS A 1 84 ? 5.024 1.992 -0.402 1.00 98.56 84 LYS A CA 1
ATOM 629 C C . LYS A 1 84 ? 3.599 2.091 0.141 1.00 98.56 84 LYS A C 1
ATOM 631 O O . LYS A 1 84 ? 3.421 2.377 1.323 1.00 98.56 84 LYS A O 1
ATOM 636 N N . GLN A 1 85 ? 2.593 1.898 -0.709 1.00 98.50 85 GLN A N 1
ATOM 637 C CA . GLN A 1 85 ? 1.200 1.934 -0.280 1.00 98.50 85 GLN A CA 1
ATOM 638 C C . GLN A 1 85 ? 0.824 0.692 0.531 1.00 98.50 85 GLN A C 1
ATOM 640 O O . GLN A 1 85 ? 0.140 0.816 1.541 1.00 98.50 85 GLN A O 1
ATOM 645 N N . GLU A 1 86 ? 1.299 -0.484 0.131 1.00 98.50 86 GLU A N 1
ATOM 646 C CA . GLU A 1 86 ? 1.082 -1.738 0.852 1.00 98.50 86 GLU A CA 1
ATOM 647 C C . GLU A 1 86 ? 1.662 -1.683 2.266 1.00 98.50 86 GLU A C 1
ATOM 649 O O . GLU A 1 86 ? 0.956 -2.028 3.209 1.00 98.50 86 GLU A O 1
ATOM 654 N N . ALA A 1 87 ? 2.883 -1.166 2.440 1.00 98.50 87 ALA A N 1
ATOM 655 C CA . ALA A 1 87 ? 3.493 -1.003 3.761 1.00 98.50 87 ALA A CA 1
ATOM 656 C C . ALA A 1 87 ? 2.647 -0.100 4.677 1.00 98.50 87 ALA A C 1
ATOM 658 O O . ALA A 1 87 ? 2.297 -0.484 5.791 1.00 98.50 87 ALA A O 1
ATOM 659 N N . LYS A 1 88 ? 2.218 1.065 4.174 1.00 98.50 88 LYS A N 1
ATOM 660 C CA . LYS A 1 88 ? 1.318 1.963 4.917 1.00 98.50 88 LYS A CA 1
ATOM 661 C C . LYS A 1 88 ? -0.013 1.298 5.253 1.00 98.50 88 LYS A C 1
ATOM 663 O O . LYS A 1 88 ? -0.535 1.467 6.349 1.00 98.50 88 LYS A O 1
ATOM 668 N N . ASN A 1 89 ? -0.582 0.551 4.310 1.00 98.62 89 ASN A N 1
ATOM 669 C CA . ASN A 1 89 ? -1.838 -0.154 4.533 1.00 98.62 89 ASN A CA 1
ATOM 670 C C . ASN A 1 89 ? -1.680 -1.249 5.596 1.00 98.62 89 ASN A C 1
ATOM 672 O O . ASN A 1 89 ? -2.595 -1.437 6.390 1.00 98.62 89 ASN A O 1
ATOM 676 N N . GLN A 1 90 ? -0.539 -1.943 5.645 1.00 98.56 90 GLN A N 1
ATOM 677 C CA . GLN A 1 90 ? -0.238 -2.928 6.688 1.00 98.56 90 GLN A CA 1
ATOM 678 C C . GLN A 1 90 ? -0.139 -2.270 8.070 1.0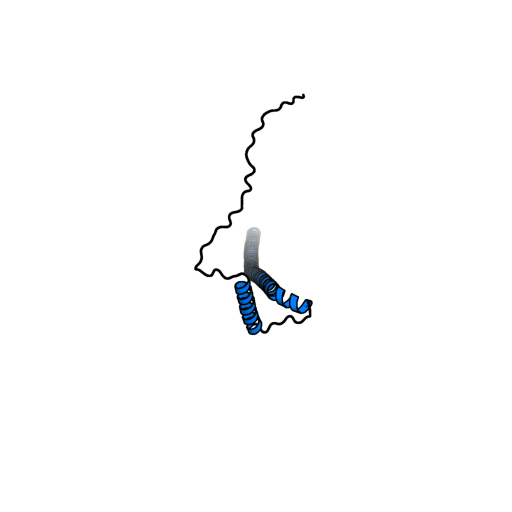0 98.56 90 GLN A C 1
ATOM 680 O O . GLN A 1 90 ? -0.755 -2.754 9.020 1.00 98.56 90 GLN A O 1
ATOM 685 N N . GLU A 1 91 ? 0.560 -1.138 8.174 1.00 98.44 91 GLU A N 1
ATOM 686 C CA . GLU A 1 91 ? 0.625 -0.343 9.406 1.00 98.44 91 GLU A CA 1
ATOM 687 C C . GLU A 1 91 ? -0.776 0.091 9.860 1.00 98.44 91 GLU A C 1
ATOM 689 O O . GLU A 1 91 ? -1.176 -0.185 10.993 1.00 98.44 91 GLU A O 1
ATOM 694 N N . LEU A 1 92 ? -1.572 0.680 8.962 1.00 98.75 92 LEU A N 1
ATOM 695 C CA . LEU A 1 92 ? -2.950 1.085 9.258 1.00 98.75 92 LEU A CA 1
ATOM 696 C C . LEU A 1 92 ? -3.836 -0.104 9.647 1.00 98.75 92 LEU A C 1
ATOM 698 O O . LEU A 1 92 ? -4.616 0.003 10.591 1.00 98.75 92 LEU A O 1
ATOM 702 N N . ALA A 1 93 ? -3.709 -1.247 8.971 1.00 98.69 93 ALA A N 1
ATOM 703 C CA . ALA A 1 93 ? -4.457 -2.453 9.309 1.00 98.69 93 ALA A CA 1
ATOM 704 C C . ALA A 1 93 ? -4.112 -2.940 10.723 1.00 98.69 93 ALA A C 1
ATOM 706 O O . ALA A 1 93 ? -5.013 -3.266 11.496 1.00 98.69 93 ALA A O 1
ATOM 707 N N . SER A 1 94 ? -2.827 -2.926 11.093 1.00 98.56 94 SER A N 1
ATOM 708 C CA . SER A 1 94 ? -2.394 -3.278 12.448 1.00 98.56 94 SER A CA 1
ATOM 709 C C . SER A 1 94 ? -2.957 -2.320 13.504 1.00 98.56 94 SER A C 1
ATOM 711 O O . SER A 1 94 ? -3.467 -2.775 14.528 1.00 98.56 94 SER A O 1
ATOM 713 N N . ALA A 1 95 ? -2.971 -1.013 13.223 1.00 98.62 95 ALA A N 1
ATOM 714 C CA . ALA A 1 95 ? -3.539 -0.003 14.110 1.00 98.62 95 ALA A CA 1
ATOM 715 C C . ALA A 1 95 ? -5.059 -0.173 14.265 1.00 98.62 95 ALA A C 1
ATOM 717 O O . ALA A 1 95 ? -5.586 -0.079 15.372 1.00 98.62 95 ALA A O 1
ATOM 718 N N . VAL A 1 96 ? -5.767 -0.497 13.179 1.00 98.88 96 VAL A N 1
ATOM 719 C CA . VAL A 1 96 ? -7.204 -0.802 13.210 1.00 98.88 96 VAL A CA 1
ATOM 720 C C . VAL A 1 96 ? -7.482 -2.052 14.040 1.00 98.88 96 VAL A C 1
ATOM 722 O O . VAL A 1 96 ? -8.417 -2.049 14.837 1.00 98.88 96 VAL A O 1
ATOM 725 N N . LEU A 1 97 ? -6.689 -3.117 13.890 1.00 98.75 97 LEU A N 1
ATOM 726 C CA . LEU A 1 97 ? -6.845 -4.328 14.700 1.00 98.75 97 LEU A CA 1
ATOM 727 C C . LEU A 1 97 ? -6.581 -4.056 16.185 1.00 98.75 97 LEU A C 1
ATOM 729 O O . LEU A 1 97 ? -7.357 -4.507 17.024 1.00 98.75 97 LEU A O 1
ATOM 733 N N . ALA A 1 98 ? -5.537 -3.291 16.513 1.00 98.62 98 ALA A N 1
ATOM 734 C CA . ALA A 1 98 ? -5.271 -2.864 17.885 1.00 98.62 98 ALA A CA 1
ATOM 735 C C . ALA A 1 98 ? -6.433 -2.028 18.451 1.00 98.62 98 ALA A C 1
ATOM 737 O O . ALA A 1 98 ? -6.908 -2.292 19.553 1.00 98.62 98 ALA A O 1
ATOM 738 N N . GLY A 1 99 ? -6.959 -1.086 17.663 1.00 98.75 99 GLY A N 1
ATOM 739 C CA . GLY A 1 99 ? -8.121 -0.281 18.036 1.00 98.75 99 GLY A CA 1
ATOM 740 C C . GLY A 1 99 ? -9.382 -1.116 18.269 1.00 98.75 99 GLY A C 1
ATOM 741 O O . GLY A 1 99 ? -10.099 -0.881 19.238 1.00 98.75 99 GLY A O 1
ATOM 742 N N . ARG A 1 100 ? -9.642 -2.132 17.435 1.00 98.75 100 ARG A N 1
ATOM 743 C CA . ARG A 1 100 ? -10.782 -3.050 17.621 1.00 98.75 100 ARG A CA 1
ATOM 744 C C . ARG A 1 100 ? -10.687 -3.814 18.940 1.00 98.75 100 ARG A C 1
ATOM 746 O O . ARG A 1 100 ? -11.668 -3.839 19.674 1.00 98.75 100 ARG A O 1
ATOM 753 N N . ARG A 1 101 ? -9.504 -4.338 19.279 1.00 98.69 101 ARG A N 1
ATOM 754 C CA . ARG A 1 101 ? -9.264 -5.009 20.571 1.00 98.69 101 ARG A CA 1
ATOM 755 C C . ARG A 1 101 ? -9.528 -4.070 21.746 1.00 98.69 101 ARG A C 1
ATOM 757 O O . ARG A 1 101 ? -10.230 -4.439 22.679 1.00 98.69 101 ARG A O 1
ATOM 764 N N . GLN A 1 102 ? -9.053 -2.826 21.660 1.00 98.56 102 GLN A N 1
ATOM 765 C CA . GLN A 1 102 ? -9.290 -1.829 22.706 1.00 98.56 102 GLN A CA 1
ATOM 766 C C . GLN A 1 102 ? -10.785 -1.548 22.913 1.00 98.56 102 GLN A C 1
ATOM 768 O O . GLN A 1 102 ? -11.239 -1.383 24.045 1.00 98.56 102 GLN A O 1
ATOM 773 N N . VAL A 1 103 ? -11.561 -1.486 21.827 1.00 98.75 103 VAL A N 1
ATOM 774 C CA . VAL A 1 103 ? -13.016 -1.300 21.900 1.00 98.75 103 VAL A CA 1
ATOM 775 C C . VAL A 1 103 ? -13.693 -2.513 22.536 1.00 98.75 103 VAL A C 1
ATOM 777 O O . VAL A 1 103 ? -14.558 -2.328 23.388 1.00 98.75 103 VAL A O 1
ATOM 780 N N . GLU A 1 104 ? -13.294 -3.732 22.173 1.00 98.75 104 GLU A N 1
ATOM 781 C CA . GLU A 1 104 ? -13.819 -4.967 22.773 1.00 98.75 104 GLU A CA 1
ATOM 782 C C . GLU A 1 104 ? -13.551 -5.021 24.285 1.00 98.75 104 GLU A C 1
ATOM 784 O O . GLU A 1 104 ? -14.460 -5.300 25.067 1.00 98.75 104 GLU A O 1
ATOM 789 N N . GLU A 1 105 ? -12.341 -4.672 24.724 1.00 98.69 105 GLU A N 1
ATOM 790 C CA . GLU A 1 105 ? -11.997 -4.599 26.149 1.00 98.69 105 GLU A CA 1
ATOM 791 C C . GLU A 1 105 ? -12.847 -3.564 26.892 1.00 98.69 105 GLU A C 1
ATOM 793 O O . GLU A 1 105 ? -13.369 -3.833 27.977 1.00 98.69 105 GLU A O 1
ATOM 798 N N . LEU A 1 106 ? -13.028 -2.377 26.308 1.00 98.75 106 LEU A N 1
ATOM 799 C CA . LEU A 1 106 ? -13.871 -1.339 26.900 1.00 98.75 106 LEU A CA 1
ATOM 800 C C . LEU A 1 106 ? -15.333 -1.782 26.984 1.00 98.75 106 LEU A C 1
ATOM 802 O O . LEU A 1 106 ? -15.987 -1.531 27.997 1.00 98.75 106 LEU A O 1
ATOM 806 N N . GLN A 1 107 ? -15.843 -2.474 25.965 1.00 98.56 107 GLN A N 1
ATOM 807 C CA . GLN A 1 107 ? -17.189 -3.045 25.993 1.00 98.56 107 GLN A CA 1
ATOM 808 C C . GLN A 1 107 ? -17.339 -4.058 27.132 1.00 98.56 107 GLN A C 1
ATOM 810 O O . GLN A 1 107 ? -18.307 -3.976 27.889 1.00 98.56 107 GLN A O 1
ATOM 815 N N . GLN A 1 108 ? -16.361 -4.948 27.318 1.00 98.50 108 GLN A N 1
ATOM 816 C CA . GLN A 1 108 ? -16.361 -5.903 28.429 1.00 98.50 108 GLN A CA 1
ATOM 817 C C . GLN A 1 108 ? -16.333 -5.196 29.789 1.00 98.50 108 GLN A C 1
ATOM 819 O O . GLN A 1 108 ? -17.101 -5.552 30.683 1.00 98.50 108 GLN A O 1
ATOM 824 N N . GLN A 1 109 ? -15.515 -4.151 29.950 1.00 98.62 109 GLN A N 1
ATOM 825 C CA . GLN A 1 109 ? -15.467 -3.366 31.189 1.00 98.62 109 GLN A CA 1
ATOM 826 C C . GLN A 1 109 ? -16.798 -2.667 31.484 1.00 98.62 109 GLN A C 1
ATOM 828 O O . GLN A 1 109 ? -17.264 -2.670 32.626 1.00 98.62 109 GLN A O 1
ATOM 833 N N . VAL A 1 110 ? -17.423 -2.066 30.469 1.00 98.56 110 VAL A N 1
ATOM 834 C CA . VAL A 1 110 ? -18.740 -1.428 30.602 1.00 98.56 110 VAL A CA 1
ATOM 835 C C . VAL A 1 110 ? -19.787 -2.459 31.014 1.00 98.56 110 VAL A C 1
ATOM 837 O O . VAL A 1 110 ? -20.557 -2.207 31.943 1.00 98.56 110 VAL A O 1
ATOM 840 N N . GLN A 1 111 ? -19.786 -3.634 30.386 1.00 98.56 111 GLN A N 1
ATOM 841 C CA . GLN A 1 111 ? -20.730 -4.698 30.704 1.00 98.56 111 GLN A CA 1
ATOM 842 C C . GLN A 1 111 ? -20.519 -5.254 32.119 1.00 98.56 111 GLN A C 1
ATOM 844 O O . GLN A 1 111 ? -21.487 -5.408 32.861 1.00 98.56 111 GLN A O 1
ATOM 849 N N . ALA A 1 112 ? -19.270 -5.470 32.539 1.00 98.19 112 ALA A N 1
ATOM 850 C CA . ALA A 1 112 ? -18.938 -5.908 33.893 1.00 98.19 112 ALA A CA 1
ATOM 851 C C . ALA A 1 112 ? -19.399 -4.892 34.950 1.00 98.19 112 ALA A C 1
ATOM 853 O O . ALA A 1 112 ? -20.030 -5.262 35.940 1.00 98.19 112 ALA A O 1
ATOM 854 N N . ARG A 1 113 ? -19.162 -3.592 34.716 1.00 98.44 113 ARG A N 1
ATOM 855 C CA . ARG A 1 113 ? -19.663 -2.523 35.595 1.00 98.44 113 ARG A CA 1
ATOM 856 C C . ARG A 1 113 ? -21.184 -2.531 35.666 1.00 98.44 113 ARG A C 1
ATOM 858 O O . ARG A 1 113 ? -21.738 -2.438 36.757 1.00 98.44 113 ARG A O 1
ATOM 865 N N . GLN A 1 114 ? -21.864 -2.663 34.528 1.00 98.38 114 GLN A N 1
ATOM 866 C CA . GLN A 1 114 ? -23.323 -2.734 34.492 1.00 98.38 114 GLN A CA 1
ATOM 867 C C . GLN A 1 114 ? -23.847 -3.926 35.305 1.00 98.38 114 GLN A C 1
ATOM 869 O O . GLN A 1 114 ? -24.781 -3.767 36.087 1.00 98.38 114 GLN A O 1
ATOM 874 N N . GLN A 1 115 ? -23.242 -5.105 35.153 1.00 98.00 115 GLN A N 1
ATOM 875 C CA . GLN A 1 115 ? -23.623 -6.299 35.908 1.00 98.00 115 GLN A CA 1
ATOM 876 C C . GLN A 1 115 ? -23.386 -6.127 37.411 1.00 98.00 115 GLN A C 1
ATOM 878 O O . GLN A 1 115 ? -24.270 -6.467 38.196 1.00 98.00 115 GLN A O 1
ATOM 883 N N . ALA A 1 116 ? -22.254 -5.542 37.811 1.00 97.88 116 ALA A N 1
ATOM 884 C CA . ALA A 1 116 ? -21.964 -5.240 39.211 1.00 97.88 116 ALA A CA 1
ATOM 885 C C . ALA A 1 116 ? -23.015 -4.296 39.819 1.00 97.88 116 ALA A C 1
ATOM 887 O O . ALA A 1 116 ? -23.540 -4.559 40.899 1.00 97.88 116 ALA A O 1
ATOM 888 N N . TRP A 1 117 ? -23.403 -3.244 39.089 1.00 98.06 117 TRP A N 1
ATOM 889 C CA 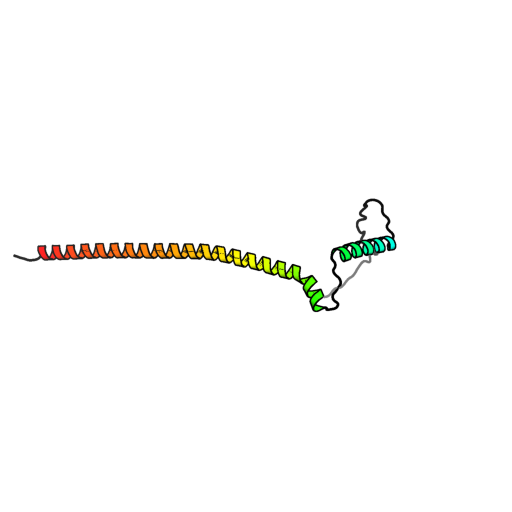. TRP A 1 117 ? -24.477 -2.343 39.514 1.00 98.06 117 TRP A CA 1
ATOM 890 C C . TRP A 1 117 ? -25.832 -3.045 39.627 1.00 98.06 117 TRP A C 1
ATOM 892 O O . TRP A 1 117 ? -26.578 -2.803 40.575 1.00 98.06 117 TRP A O 1
ATOM 902 N N . GLN A 1 118 ? -26.160 -3.931 38.686 1.00 97.75 118 GLN A N 1
ATOM 903 C CA . GLN A 1 118 ? -27.388 -4.719 38.765 1.00 97.75 118 GLN A CA 1
ATOM 904 C C . GLN A 1 118 ? -27.386 -5.670 39.965 1.00 97.75 118 GLN A C 1
ATOM 906 O O . GLN A 1 118 ? -28.427 -5.819 40.598 1.00 97.75 118 GLN A O 1
ATOM 911 N N . ALA A 1 119 ? -26.255 -6.308 40.275 1.00 97.25 119 ALA A N 1
ATOM 912 C CA . ALA A 1 119 ? -26.119 -7.189 41.433 1.00 97.25 119 ALA A CA 1
ATOM 913 C C . ALA A 1 119 ? -26.351 -6.419 42.739 1.00 97.25 119 ALA A C 1
ATOM 915 O O . ALA A 1 119 ? -27.247 -6.783 43.495 1.00 97.25 119 ALA A O 1
ATOM 916 N N . LEU A 1 120 ? -25.668 -5.284 42.922 1.00 97.44 120 LEU A N 1
ATOM 917 C CA . LEU A 1 120 ? -25.854 -4.423 44.093 1.00 97.44 120 LEU A CA 1
ATOM 918 C C . LEU A 1 120 ? -27.311 -3.962 44.240 1.00 97.44 120 LEU A C 1
ATOM 920 O O . LEU A 1 120 ? -27.869 -3.944 45.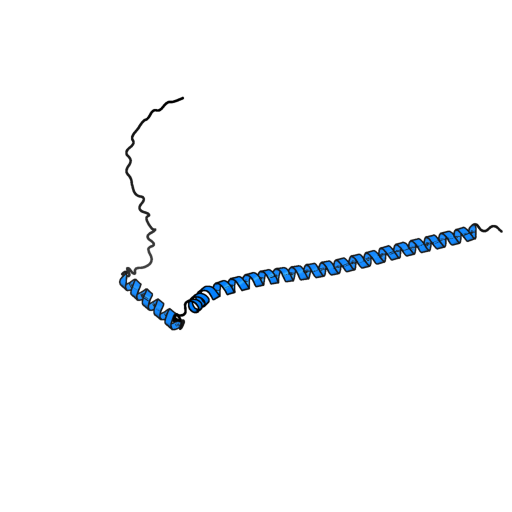335 1.00 97.44 120 LEU A O 1
ATOM 924 N N . HIS A 1 121 ? -27.959 -3.606 43.129 1.00 97.06 121 HIS A N 1
ATOM 925 C CA . HIS A 1 121 ? -29.358 -3.197 43.165 1.00 97.06 121 HIS A CA 1
ATOM 926 C C . HIS A 1 121 ? -30.313 -4.352 43.513 1.00 97.06 121 HIS A C 1
ATOM 928 O O . HIS A 1 121 ? -31.328 -4.123 44.172 1.00 97.06 121 HIS A O 1
ATOM 934 N N . ARG A 1 122 ? -30.015 -5.589 43.090 1.00 95.94 122 ARG A N 1
ATOM 935 C CA . ARG A 1 122 ? -30.784 -6.777 43.498 1.00 95.94 122 ARG A CA 1
ATOM 936 C C . ARG A 1 122 ? -30.633 -7.030 44.996 1.00 95.94 122 ARG A C 1
ATOM 938 O O . ARG A 1 122 ? -31.652 -7.111 45.673 1.00 95.94 122 ARG A O 1
ATOM 945 N N . GLU A 1 123 ? -29.406 -7.025 45.512 1.00 95.06 123 GLU A N 1
ATOM 946 C CA . GLU A 1 123 ? -29.126 -7.168 46.949 1.00 95.06 123 GLU A CA 1
ATOM 947 C C . GLU A 1 123 ? -29.845 -6.090 47.768 1.00 95.06 123 GLU A C 1
ATOM 949 O O . GLU A 1 123 ? -30.496 -6.383 48.768 1.00 95.06 123 GLU A O 1
ATOM 954 N N . GLN A 1 124 ? -29.823 -4.837 47.303 1.00 92.62 124 GLN A N 1
ATOM 955 C CA . GLN A 1 124 ? -30.549 -3.750 47.956 1.00 92.62 124 GLN A CA 1
ATOM 956 C C . GLN A 1 124 ? -32.059 -4.025 48.030 1.00 92.62 124 GLN A C 1
ATOM 958 O O . GLN A 1 124 ? -32.677 -3.773 49.065 1.00 92.62 124 GLN A O 1
ATOM 963 N N . ARG A 1 125 ? -32.678 -4.537 46.957 1.00 94.50 125 ARG A N 1
ATOM 964 C CA . ARG A 1 125 ? -34.108 -4.893 46.969 1.00 94.50 125 ARG A CA 1
ATOM 965 C C . ARG A 1 125 ? -34.401 -6.052 47.916 1.00 94.50 125 ARG A C 1
ATOM 967 O O . ARG A 1 125 ? -35.420 -6.010 48.599 1.00 94.50 125 ARG A O 1
ATOM 974 N N . GLU A 1 126 ? -33.529 -7.054 47.963 1.00 92.56 126 GLU A N 1
ATOM 975 C CA . GLU A 1 126 ? -33.663 -8.199 48.867 1.00 92.56 126 GLU A CA 1
ATOM 976 C C . GLU A 1 126 ? -33.583 -7.748 50.329 1.00 92.56 126 GLU A C 1
ATOM 978 O O . GLU A 1 126 ? -34.496 -8.035 51.102 1.00 92.56 126 GLU A O 1
ATOM 983 N N . LEU A 1 127 ? -32.589 -6.933 50.690 1.00 92.12 127 LEU A N 1
ATOM 984 C CA . LEU A 1 127 ? -32.474 -6.361 52.036 1.00 92.12 127 LEU A CA 1
ATOM 985 C C . LEU A 1 127 ? -33.703 -5.528 52.418 1.00 92.12 127 LEU A C 1
ATOM 987 O O . LEU A 1 127 ? -34.228 -5.661 53.522 1.00 92.12 127 LEU A O 1
ATOM 991 N N . LEU A 1 128 ? -34.206 -4.701 51.498 1.00 92.75 128 LEU A N 1
ATOM 992 C CA . LEU A 1 128 ? -35.431 -3.933 51.726 1.00 92.75 128 LEU A CA 1
ATOM 993 C C . LEU A 1 128 ? -36.667 -4.827 51.888 1.00 92.75 128 LEU A C 1
ATOM 995 O O . LEU A 1 128 ? -37.572 -4.463 52.634 1.00 92.75 128 LEU A O 1
ATOM 999 N N . SER A 1 129 ? -36.723 -5.980 51.215 1.00 87.56 129 SER A N 1
ATOM 1000 C CA . SER A 1 129 ? -37.821 -6.938 51.380 1.00 87.56 129 SER A CA 1
ATOM 1001 C C . SER A 1 129 ? -37.787 -7.633 52.744 1.00 87.56 129 SER A C 1
ATOM 1003 O O . SER A 1 129 ? -38.833 -7.759 53.374 1.00 87.56 129 SER A O 1
ATOM 1005 N N . VAL A 1 130 ? -36.594 -7.978 53.244 1.00 90.25 130 VAL A N 1
ATOM 1006 C CA . VAL A 1 130 ? -36.396 -8.551 54.585 1.00 90.25 130 VAL A CA 1
ATOM 1007 C C . VAL A 1 130 ? -3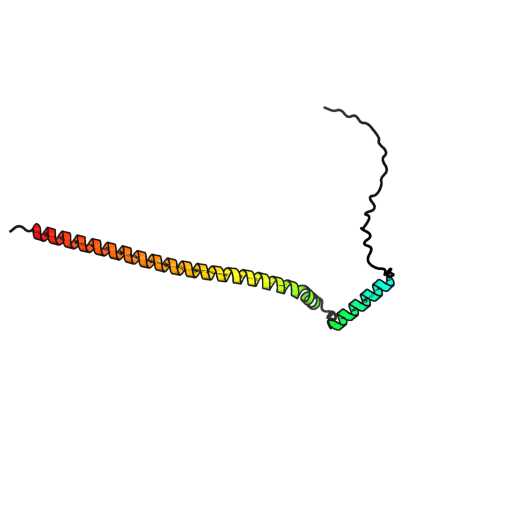6.783 -7.545 55.668 1.00 90.25 130 VAL A C 1
ATOM 1009 O O . VAL A 1 130 ? -37.497 -7.894 56.598 1.00 90.25 130 VAL A O 1
ATOM 1012 N N . LEU A 1 131 ? -36.381 -6.279 55.522 1.00 84.62 131 LEU A N 1
ATOM 1013 C CA . LEU A 1 131 ? -36.717 -5.215 56.477 1.00 84.62 131 LEU A CA 1
ATOM 1014 C C . LEU A 1 131 ? -38.200 -4.804 56.456 1.00 84.62 131 LEU A C 1
ATOM 1016 O O . LEU A 1 131 ? -38.674 -4.192 57.409 1.00 84.62 131 LEU A O 1
ATOM 1020 N N . ARG A 1 132 ? -38.924 -5.074 55.361 1.00 83.12 132 ARG A N 1
ATOM 1021 C CA . ARG A 1 132 ? -40.340 -4.706 55.18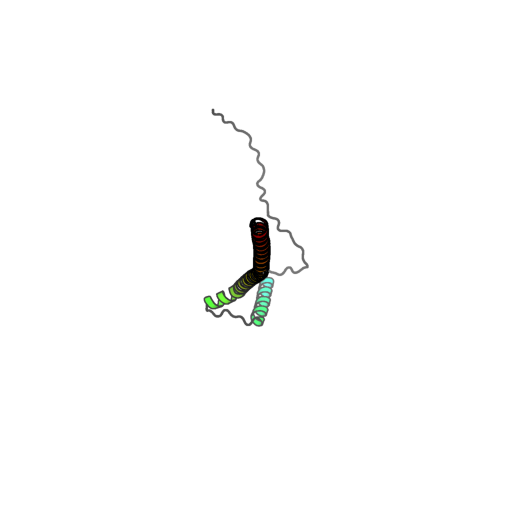8 1.00 83.12 132 ARG A CA 1
ATOM 1022 C C . ARG A 1 132 ? -41.310 -5.839 55.542 1.00 83.12 132 ARG A C 1
ATOM 1024 O O . ARG A 1 132 ? -42.506 -5.569 55.632 1.00 83.12 132 ARG A O 1
ATOM 1031 N N . ALA A 1 133 ? -40.840 -7.070 55.741 1.00 50.00 133 ALA A N 1
ATOM 1032 C CA . ALA A 1 133 ? -41.683 -8.151 56.244 1.00 50.00 133 ALA A CA 1
ATOM 1033 C C . ALA A 1 133 ? -42.110 -7.836 57.696 1.00 50.00 133 ALA A C 1
ATOM 1035 O O . ALA A 1 133 ? -41.232 -7.660 58.541 1.00 50.00 133 ALA A O 1
ATOM 1036 N N . PRO A 1 134 ? -43.419 -7.696 57.989 1.00 55.03 134 PRO A N 1
ATOM 1037 C CA . PRO A 1 134 ? -43.889 -7.473 59.350 1.00 55.03 134 PRO A CA 1
ATOM 1038 C C . PRO A 1 134 ? -43.861 -8.793 60.133 1.00 55.03 134 PRO A C 1
ATOM 1040 O O . PRO A 1 134 ? -44.138 -9.850 59.561 1.00 55.03 134 PRO A O 1
ATOM 1043 N N . GLU A 1 135 ? -43.525 -8.709 61.422 1.00 42.59 135 GLU A N 1
ATOM 1044 C CA . GLU A 1 135 ? -43.833 -9.750 62.417 1.00 42.59 135 GLU A CA 1
ATOM 1045 C C . GLU A 1 135 ? -45.346 -9.880 62.647 1.00 42.59 135 GLU A C 1
ATOM 1047 O O . GLU A 1 135 ? -46.049 -8.840 62.574 1.00 42.59 135 GLU A O 1
#

Radius of gyration: 44.61 Å; chains: 1; bounding box: 86×71×106 Å

pLDDT: mean 81.47, std 22.62, range [35.69, 98.88]

Sequence (135 aa):
MAAAESDSEAAAAETRPESSFPEGEAPGTTMSRVELLDTMVDTFLEKLVAAGRRPSGIPEKDLCSTVAPYLLQQRDALRRHVQKQEAKNQELASAVLAGRRQVEELQQQVQARQQAWQALHREQRELLSVLRAPE

Organism: Jaculus jaculus (NCBI:txid51337)

InterPro domains:
  IPR007128 Nuclear MIS12/MIND complex subunit PMF1/Nnf1 [PF03980] (53-100)
  IPR007128 Nuclear MIS12/MIND complex subunit PMF1/Nnf1 [PTHR15459] (54-135)